Protein AF-A0A9N9NK76-F1 (afdb_monomer)

InterPro domains:
  IPR009071 High mobility group box domain [PF00505] (18-85)
  IPR009071 High mobility group box domain [PS50118] (18-86)
  IPR009071 High mobility group box domain [SM00398] (17-87)
  IPR036910 High mobility group box domain superfamily [G3DSA:1.10.30.10] (14-96)
  IPR036910 High mobility group box domain superfamily [SSF47095] (17-91)
  IPR050140 SRY-related HMG-box transcription factor-like [PTHR10270] (14-96)

Organism: NCBI:txid144679

pLDDT: mean 78.95, std 21.12, range [29.88, 97.5]

Foldseek 3Di:
DDPPPPPPPPPPPDDPADDDQDALLSVQLVVCVVVVCVVPPPDDPVVSSVVSVVCLVVDDPVSSVVSRVVSVVSNVVCCVVCVPDDDDDPDDPDDDDPPDPDDDD

Radius of gyration: 18.83 Å; Cα contacts (8 Å, |Δi|>4): 41; chains: 1; bounding box: 60×30×45 Å

Structure (mmCIF, N/CA/C/O backbone):
data_AF-A0A9N9NK76-F1
#
_entry.id   AF-A0A9N9NK76-F1
#
loop_
_atom_site.group_PDB
_atom_site.id
_atom_site.type_symbol
_atom_site.label_atom_id
_atom_site.label_alt_id
_atom_site.label_comp_id
_atom_site.label_asym_id
_atom_site.label_entity_id
_atom_site.label_seq_id
_atom_site.pdbx_PDB_ins_code
_atom_site.Cartn_x
_atom_site.Cartn_y
_atom_site.Cartn_z
_atom_site.occupancy
_atom_site.B_iso_or_equiv
_atom_site.auth_seq_id
_atom_site.auth_comp_id
_atom_site.auth_asym_id
_atom_site.auth_atom_id
_atom_site.pdbx_PDB_model_num
ATOM 1 N N . GLU A 1 1 ? -26.845 -2.273 -16.887 1.00 31.84 1 GLU A N 1
ATOM 2 C CA . GLU A 1 1 ? -25.592 -2.354 -17.664 1.00 31.84 1 GLU A CA 1
ATOM 3 C C . GLU A 1 1 ? -24.463 -1.799 -16.815 1.00 31.84 1 GLU A C 1
ATOM 5 O O . GLU A 1 1 ? -24.566 -0.687 -16.311 1.00 31.84 1 GLU A O 1
ATOM 10 N N . PHE A 1 2 ? -23.470 -2.633 -16.519 1.00 34.62 2 PHE A N 1
ATOM 11 C CA . PHE A 1 2 ? -22.403 -2.333 -15.568 1.00 34.62 2 PHE A CA 1
ATOM 12 C C . PHE A 1 2 ? -21.231 -1.734 -16.347 1.00 34.62 2 PHE A C 1
ATOM 14 O O . PHE A 1 2 ? -20.424 -2.463 -16.919 1.00 34.62 2 PHE A O 1
ATOM 21 N N . ASN A 1 3 ? -21.192 -0.403 -16.432 1.00 29.88 3 ASN A N 1
ATOM 22 C CA . ASN A 1 3 ? -20.072 0.319 -17.026 1.00 29.88 3 ASN A CA 1
ATOM 23 C C . ASN A 1 3 ? -18.848 0.138 -16.121 1.00 29.88 3 ASN A C 1
ATOM 25 O O . ASN A 1 3 ? -18.709 0.806 -15.097 1.00 29.88 3 ASN A O 1
ATOM 29 N N . PHE A 1 4 ? -17.987 -0.812 -16.486 1.00 39.88 4 PHE A N 1
ATOM 30 C CA . PHE A 1 4 ? -16.634 -0.929 -15.959 1.00 39.88 4 PHE A CA 1
ATOM 31 C C . PHE A 1 4 ? -15.820 0.219 -16.557 1.00 39.88 4 PHE A C 1
ATOM 33 O O . PHE A 1 4 ? -15.182 0.078 -17.597 1.00 39.88 4 PHE A O 1
ATOM 40 N N . ASP A 1 5 ? -15.955 1.389 -15.939 1.00 31.22 5 ASP A N 1
ATOM 41 C CA . ASP A 1 5 ? -15.187 2.579 -16.267 1.00 31.22 5 ASP A CA 1
ATOM 42 C C . ASP A 1 5 ? -13.695 2.274 -16.079 1.00 31.22 5 ASP A C 1
ATOM 44 O O . ASP A 1 5 ? -13.216 2.030 -14.965 1.00 31.22 5 ASP A O 1
ATOM 48 N N . SER A 1 6 ? -12.985 2.222 -17.206 1.00 38.12 6 SER A N 1
ATOM 49 C CA . SER A 1 6 ? -11.536 2.091 -17.323 1.00 38.12 6 SER A CA 1
ATOM 50 C C . SER A 1 6 ? -10.849 3.328 -16.740 1.00 38.12 6 SER A C 1
ATOM 52 O O . SER A 1 6 ? -10.292 4.146 -17.459 1.00 38.12 6 SER A O 1
ATOM 54 N N . THR A 1 7 ? -10.838 3.455 -15.417 1.00 39.59 7 THR A N 1
ATOM 55 C CA . THR A 1 7 ? -10.082 4.488 -14.699 1.00 39.59 7 THR A CA 1
ATOM 56 C C . THR A 1 7 ? -8.795 3.905 -14.132 1.00 39.59 7 THR A C 1
ATOM 58 O O . THR A 1 7 ? -8.618 3.739 -12.927 1.00 39.59 7 THR A O 1
ATOM 61 N N . THR A 1 8 ? -7.844 3.603 -15.013 1.00 45.69 8 THR A N 1
ATOM 62 C CA . THR A 1 8 ? -6.421 3.627 -14.643 1.00 45.69 8 THR A CA 1
ATOM 63 C C . THR A 1 8 ? -5.599 4.194 -15.792 1.00 45.69 8 THR A C 1
ATOM 65 O O . THR A 1 8 ? -4.747 3.494 -16.325 1.00 45.69 8 THR A O 1
ATOM 68 N N . ASP A 1 9 ? -5.876 5.446 -16.156 1.00 42.91 9 ASP A N 1
ATOM 69 C CA . ASP A 1 9 ? -5.076 6.211 -17.122 1.00 42.91 9 ASP A CA 1
ATOM 70 C C . ASP A 1 9 ? -4.759 7.635 -16.625 1.00 42.91 9 ASP A C 1
ATOM 72 O O . ASP A 1 9 ? -4.683 8.599 -17.374 1.00 42.91 9 ASP A O 1
ATOM 76 N N . GLU A 1 10 ? -4.581 7.795 -15.309 1.00 43.97 10 GLU A N 1
ATOM 77 C CA . GLU A 1 10 ? -4.236 9.089 -14.698 1.00 43.97 10 GLU A CA 1
ATOM 78 C C . GLU A 1 10 ? -2.897 9.052 -13.948 1.00 43.97 10 GLU A C 1
ATOM 80 O O . GLU A 1 10 ? -2.788 9.516 -12.814 1.00 43.97 10 GLU A O 1
ATOM 85 N N . GLN A 1 11 ? -1.848 8.496 -14.564 1.00 43.41 11 GLN A N 1
ATOM 86 C CA . GLN A 1 11 ? -0.454 8.778 -14.172 1.00 43.41 11 GLN A CA 1
ATOM 87 C C . GLN A 1 11 ? 0.505 8.845 -15.373 1.00 43.41 11 GLN A C 1
ATOM 89 O O . GLN A 1 11 ? 1.693 8.572 -15.221 1.00 43.41 11 GLN A O 1
ATOM 94 N N . GLU A 1 12 ? 0.030 9.230 -16.560 1.00 43.22 12 GLU A N 1
ATOM 95 C CA . GLU A 1 12 ? 0.888 9.301 -17.753 1.00 43.22 12 GLU A CA 1
ATOM 96 C C . GLU A 1 12 ? 1.664 10.621 -17.925 1.00 43.22 12 GLU A C 1
ATOM 98 O O . GLU A 1 12 ? 2.391 10.793 -18.897 1.00 43.22 12 GLU A O 1
ATOM 103 N N . GLN A 1 13 ? 1.612 11.558 -16.971 1.00 44.22 13 GLN A N 1
ATOM 104 C CA . GLN A 1 13 ? 2.340 12.831 -17.094 1.00 44.22 13 GLN A CA 1
ATOM 105 C C . GLN A 1 13 ? 3.090 13.232 -15.817 1.00 44.22 13 GLN A C 1
ATOM 107 O O . GLN A 1 13 ? 2.776 14.240 -15.194 1.00 44.22 13 GLN A O 1
ATOM 112 N N . ALA A 1 14 ? 4.111 12.456 -15.425 1.00 41.97 14 ALA A N 1
ATOM 113 C CA . ALA A 1 14 ? 5.257 12.969 -14.652 1.00 41.97 14 ALA A CA 1
ATOM 114 C C . ALA A 1 14 ? 6.429 11.959 -14.607 1.00 41.97 14 ALA A C 1
ATOM 116 O O . ALA A 1 14 ? 6.579 11.212 -13.639 1.00 41.97 14 ALA A O 1
ATOM 117 N N . ASN A 1 15 ? 7.328 12.043 -15.596 1.00 45.28 15 ASN A N 1
ATOM 118 C CA . ASN A 1 15 ? 8.529 11.222 -15.855 1.00 45.28 15 ASN A CA 1
ATOM 119 C C . ASN A 1 15 ? 8.288 9.895 -16.581 1.00 45.28 15 ASN A C 1
ATOM 121 O O . ASN A 1 15 ? 7.459 9.098 -16.170 1.00 45.28 15 ASN A O 1
ATOM 125 N N . GLU A 1 16 ? 9.161 9.623 -17.549 1.00 67.94 16 GLU A N 1
ATOM 126 C CA . GLU A 1 16 ? 9.373 8.422 -18.383 1.00 67.94 16 GLU A CA 1
ATOM 127 C C . GLU A 1 16 ? 9.554 7.084 -17.617 1.00 67.94 16 GLU A C 1
ATOM 129 O O . GLU A 1 16 ? 10.109 6.117 -18.136 1.00 67.94 16 GLU A O 1
ATOM 134 N N . ARG A 1 17 ? 9.168 7.007 -16.339 1.0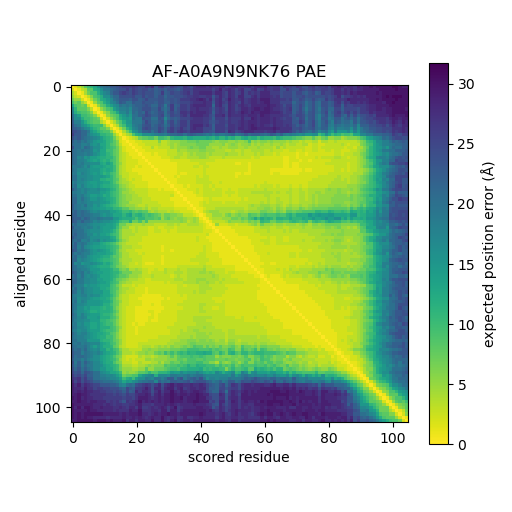0 74.69 17 ARG A N 1
ATOM 135 C CA . ARG A 1 17 ? 9.404 5.860 -15.464 1.00 74.69 17 ARG A CA 1
ATOM 136 C C . ARG A 1 17 ? 8.120 5.091 -15.234 1.00 74.69 17 ARG A C 1
ATOM 138 O O . ARG A 1 17 ? 7.211 5.564 -14.559 1.00 74.69 17 ARG A O 1
ATOM 145 N N . ILE A 1 18 ? 8.137 3.851 -15.699 1.00 84.75 18 ILE A N 1
ATOM 146 C CA . ILE A 1 18 ? 7.081 2.877 -15.466 1.00 84.75 18 ILE A CA 1
ATOM 147 C C . ILE A 1 18 ? 6.879 2.701 -13.938 1.00 84.75 18 ILE A C 1
ATOM 149 O O . ILE A 1 18 ? 7.840 2.396 -13.214 1.00 84.75 18 ILE A O 1
ATOM 153 N N . PRO A 1 19 ? 5.658 2.903 -13.406 1.00 87.81 19 PRO A N 1
ATOM 154 C CA . PRO A 1 19 ? 5.371 2.734 -11.986 1.00 87.81 19 PRO A CA 1
ATOM 155 C C . PRO A 1 19 ? 5.382 1.256 -11.580 1.00 87.81 19 PRO A C 1
ATOM 157 O O . PRO A 1 19 ? 5.181 0.357 -12.389 1.00 87.81 19 PRO A O 1
ATOM 160 N N . ARG A 1 20 ? 5.591 0.988 -10.287 1.00 90.00 20 ARG A N 1
ATOM 161 C CA . ARG A 1 20 ? 5.582 -0.383 -9.750 1.00 90.00 20 ARG A CA 1
ATOM 162 C C . ARG A 1 20 ? 4.182 -1.003 -9.845 1.00 90.00 20 ARG A C 1
ATOM 164 O O . ARG A 1 20 ? 3.205 -0.298 -9.565 1.00 90.00 20 ARG A O 1
ATOM 171 N N . PRO A 1 21 ? 4.064 -2.322 -10.085 1.00 92.19 21 PRO A N 1
ATOM 172 C CA . PRO A 1 21 ? 2.786 -2.998 -9.940 1.00 92.19 21 PRO A CA 1
ATOM 173 C C . PRO A 1 21 ? 2.315 -2.917 -8.474 1.00 92.19 21 PRO A C 1
ATOM 175 O O . PRO A 1 21 ? 3.125 -3.065 -7.547 1.00 92.19 21 PRO A O 1
ATOM 178 N N . PRO A 1 22 ? 1.020 -2.653 -8.227 1.00 92.94 22 PRO A N 1
ATOM 179 C CA . PRO A 1 22 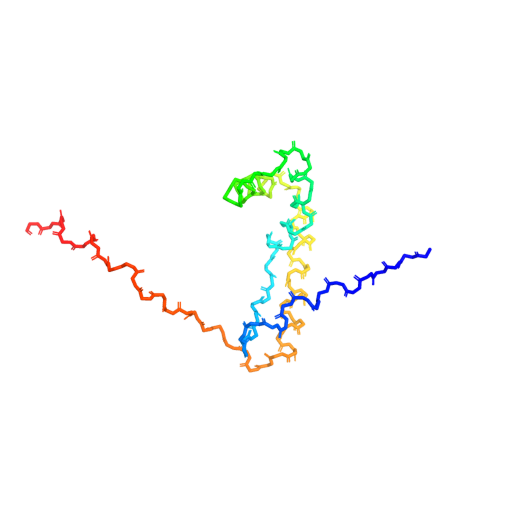? 0.487 -2.537 -6.876 1.00 92.94 22 PRO A CA 1
ATOM 180 C C . PRO A 1 22 ? 0.474 -3.901 -6.176 1.00 92.94 22 PRO A C 1
ATOM 182 O O . PRO A 1 22 ? 0.098 -4.913 -6.762 1.00 92.94 22 PRO A O 1
ATOM 185 N N . ASN A 1 23 ? 0.849 -3.923 -4.895 1.00 95.50 23 ASN A N 1
ATOM 186 C CA . ASN A 1 23 ? 0.698 -5.113 -4.057 1.00 95.50 23 ASN A CA 1
ATOM 187 C C . ASN A 1 23 ? -0.736 -5.232 -3.497 1.00 95.50 23 ASN A C 1
ATOM 189 O O . ASN A 1 23 ? -1.545 -4.311 -3.635 1.00 95.50 23 ASN A O 1
ATOM 193 N N . ALA A 1 24 ? -1.025 -6.345 -2.814 1.00 95.88 24 ALA A N 1
ATOM 194 C CA . ALA A 1 24 ? -2.349 -6.642 -2.259 1.00 95.88 24 ALA A CA 1
ATOM 195 C C . ALA A 1 24 ? -2.878 -5.530 -1.339 1.00 95.88 24 ALA A C 1
ATOM 197 O O . ALA A 1 24 ? -4.017 -5.095 -1.483 1.00 95.88 24 ALA A O 1
ATOM 198 N N . PHE A 1 25 ? -2.031 -5.000 -0.452 1.00 94.38 25 PHE A N 1
ATOM 199 C CA . PHE A 1 25 ? -2.421 -3.925 0.460 1.00 94.38 25 PHE A CA 1
ATOM 200 C C . PHE A 1 25 ? -2.697 -2.602 -0.267 1.00 94.38 25 PHE A C 1
ATOM 202 O O . PHE A 1 25 ? -3.621 -1.884 0.099 1.00 94.38 25 PHE A O 1
ATOM 209 N N . ILE A 1 26 ? -1.926 -2.264 -1.305 1.00 95.56 26 ILE A N 1
ATOM 210 C CA . ILE A 1 26 ? -2.173 -1.056 -2.107 1.00 95.56 26 ILE A CA 1
ATOM 211 C C . ILE A 1 26 ? -3.511 -1.162 -2.846 1.00 95.56 26 ILE A C 1
ATOM 213 O O . ILE A 1 26 ? -4.247 -0.177 -2.902 1.00 95.56 26 ILE A O 1
ATOM 217 N N . LEU A 1 27 ? -3.850 -2.343 -3.371 1.00 94.94 27 LEU A N 1
ATOM 218 C CA . LEU A 1 27 ? -5.155 -2.596 -3.989 1.00 94.94 27 LEU A CA 1
ATOM 219 C C . LEU A 1 27 ? -6.292 -2.494 -2.963 1.00 94.94 27 LEU A C 1
ATOM 221 O O . LEU A 1 27 ? -7.233 -1.729 -3.172 1.00 94.94 27 LEU A O 1
ATOM 225 N N . TYR A 1 28 ? -6.149 -3.162 -1.817 1.00 94.06 28 TYR A N 1
ATOM 226 C CA . TYR A 1 28 ? -7.101 -3.078 -0.709 1.00 94.06 28 TYR A CA 1
ATOM 227 C C . TYR A 1 28 ? -7.313 -1.636 -0.239 1.00 94.06 28 TYR A C 1
ATOM 229 O O . TYR A 1 28 ? -8.447 -1.193 -0.058 1.00 94.06 28 TYR A O 1
ATOM 237 N N . ARG A 1 29 ? -6.226 -0.872 -0.079 1.00 94.25 29 ARG A N 1
ATOM 238 C CA . ARG A 1 29 ? -6.286 0.539 0.302 1.00 94.25 29 ARG A CA 1
ATOM 239 C C . ARG A 1 29 ? -7.114 1.336 -0.690 1.00 94.25 29 ARG A C 1
ATOM 241 O O . ARG A 1 29 ? -7.967 2.092 -0.253 1.00 94.25 29 ARG A O 1
ATOM 248 N N . ARG A 1 30 ? -6.854 1.204 -1.994 1.00 94.31 30 ARG A N 1
ATOM 249 C CA . ARG A 1 30 ? -7.589 1.953 -3.026 1.00 94.31 30 ARG A CA 1
ATOM 250 C C . ARG A 1 30 ? -9.090 1.684 -2.941 1.00 94.31 30 ARG A C 1
ATOM 252 O O . ARG A 1 30 ? -9.866 2.629 -3.002 1.00 94.31 30 ARG A O 1
ATOM 259 N N . ALA A 1 31 ? -9.476 0.429 -2.713 1.00 93.50 31 ALA A N 1
ATOM 260 C CA . ALA A 1 31 ? -10.877 0.043 -2.565 1.00 93.50 31 ALA A CA 1
ATOM 261 C C . ALA A 1 31 ? -11.532 0.599 -1.285 1.00 93.50 31 ALA A C 1
ATOM 263 O O . ALA A 1 31 ? -12.694 0.988 -1.309 1.00 93.50 31 ALA A O 1
ATOM 264 N N . ASN A 1 32 ? -10.794 0.666 -0.173 1.00 91.94 32 ASN A N 1
ATOM 265 C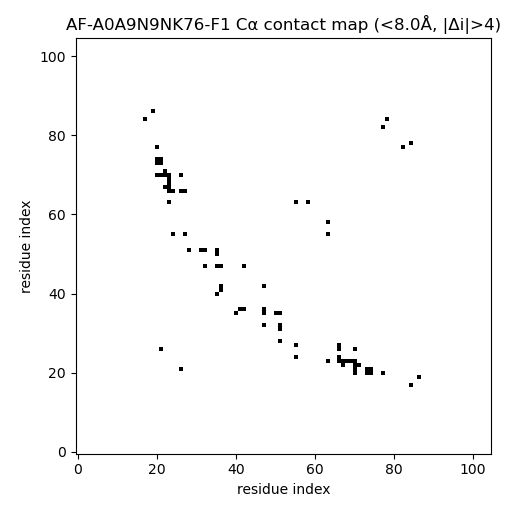 CA . ASN A 1 32 ? -11.352 1.003 1.144 1.00 91.94 32 ASN A CA 1
ATOM 266 C C . ASN A 1 32 ? -11.106 2.454 1.589 1.00 91.94 32 ASN A C 1
ATOM 268 O O . ASN A 1 32 ? -11.706 2.919 2.559 1.00 91.94 32 ASN A O 1
ATOM 272 N N . GLN A 1 33 ? -10.233 3.193 0.905 1.00 91.94 33 GLN A N 1
ATOM 273 C CA . GLN A 1 33 ? -9.870 4.559 1.280 1.00 91.94 33 GLN A CA 1
ATOM 274 C C . GLN A 1 33 ? -11.075 5.500 1.244 1.00 91.94 33 GLN A C 1
ATOM 276 O O . GLN A 1 33 ? -11.213 6.310 2.155 1.00 91.94 33 GLN A O 1
ATOM 281 N N . SER A 1 34 ? -11.956 5.367 0.248 1.00 90.19 34 SER A N 1
ATOM 282 C CA . SER A 1 34 ? -13.187 6.162 0.139 1.00 90.19 34 SER A CA 1
ATOM 283 C C . SER A 1 34 ? -14.085 5.988 1.368 1.00 90.19 34 SER A C 1
ATOM 285 O O . SER A 1 34 ? -14.554 6.976 1.936 1.00 90.19 34 SER A O 1
ATOM 287 N N . SER A 1 35 ? -14.245 4.747 1.838 1.00 91.12 35 SER A N 1
ATOM 288 C CA . SER A 1 35 ? -14.998 4.414 3.050 1.00 91.12 35 SER A CA 1
ATOM 289 C C . SER A 1 35 ? -14.408 5.100 4.286 1.00 91.12 35 SER A C 1
ATOM 291 O O . SER A 1 35 ? -15.112 5.810 5.006 1.00 91.12 35 SER A O 1
ATOM 293 N N . VAL A 1 36 ? -13.086 5.006 4.469 1.00 88.88 36 VAL A N 1
ATOM 294 C CA . VAL A 1 36 ? -12.382 5.662 5.584 1.00 88.88 36 VAL A CA 1
ATOM 295 C C . VAL A 1 36 ? -12.508 7.186 5.504 1.00 88.88 36 VAL A C 1
ATOM 297 O O . VAL A 1 36 ? -12.800 7.831 6.508 1.00 88.88 36 VAL A O 1
ATOM 300 N N . THR A 1 37 ? -12.356 7.788 4.322 1.00 90.19 37 THR A N 1
ATOM 301 C CA . THR A 1 37 ? -12.523 9.243 4.161 1.00 90.19 37 THR A CA 1
ATOM 302 C C . THR A 1 37 ? -13.959 9.703 4.386 1.00 90.19 37 THR A C 1
ATOM 304 O O . THR A 1 37 ? -14.176 10.811 4.863 1.00 90.19 37 THR A O 1
ATOM 307 N N . ARG A 1 38 ? -14.956 8.862 4.092 1.00 90.06 38 ARG A N 1
ATOM 308 C CA . ARG A 1 38 ? -16.361 9.166 4.380 1.00 90.06 38 ARG A CA 1
ATOM 309 C C . ARG A 1 38 ? -16.650 9.107 5.879 1.00 90.06 38 ARG A C 1
ATOM 311 O O . ARG A 1 38 ? -17.424 9.917 6.372 1.00 90.06 38 ARG A O 1
ATOM 318 N N . GLN A 1 39 ? -16.036 8.166 6.593 1.00 89.19 39 GLN A N 1
ATOM 319 C CA . GLN A 1 39 ? -16.255 7.973 8.026 1.00 89.19 39 GLN A CA 1
ATOM 320 C C . GLN A 1 39 ? -15.523 9.011 8.887 1.00 89.19 39 GLN A C 1
ATOM 322 O O . GLN A 1 39 ? -16.088 9.511 9.854 1.00 89.19 39 GLN A O 1
ATOM 327 N N . TYR A 1 40 ? -14.276 9.335 8.541 1.00 84.00 40 TYR A N 1
ATOM 328 C CA . TYR A 1 40 ? -13.416 10.218 9.338 1.00 84.00 40 TYR A CA 1
ATOM 329 C C . TYR A 1 40 ? -13.248 11.622 8.734 1.00 84.00 40 TYR A C 1
ATOM 331 O O . TYR A 1 40 ? -12.634 12.491 9.350 1.00 84.00 40 TYR A O 1
ATOM 339 N N . GLY A 1 41 ? -13.777 11.867 7.533 1.00 88.12 41 GLY A N 1
ATOM 340 C CA . GLY A 1 41 ? -13.597 13.121 6.805 1.00 88.12 41 GLY A CA 1
ATOM 341 C C . GLY A 1 41 ? -12.208 13.254 6.168 1.00 88.12 41 GLY A C 1
ATOM 342 O O . GLY A 1 41 ? -11.538 12.272 5.834 1.00 88.12 41 GLY A O 1
ATOM 343 N N . LYS A 1 42 ? -11.756 14.502 5.984 1.00 84.00 42 LYS A N 1
ATOM 344 C CA . LYS A 1 42 ? -10.442 14.828 5.401 1.00 84.00 42 LYS A CA 1
ATOM 345 C C . LYS A 1 42 ? -9.320 14.649 6.432 1.00 84.00 42 LYS A C 1
ATOM 347 O O . LYS A 1 42 ? -8.763 15.621 6.935 1.00 84.00 42 LYS A O 1
ATOM 352 N N . ILE A 1 43 ? -8.993 13.399 6.746 1.00 89.00 43 ILE A N 1
ATOM 353 C CA . ILE A 1 43 ? -7.856 13.040 7.604 1.00 89.00 43 ILE A CA 1
ATOM 354 C C . ILE A 1 43 ? -6.552 12.890 6.811 1.00 89.00 43 ILE A C 1
ATOM 356 O O . ILE A 1 43 ? -6.550 12.675 5.599 1.00 89.00 43 ILE A O 1
ATOM 360 N N . SER A 1 44 ? -5.419 12.996 7.511 1.00 91.81 44 SER A N 1
ATOM 361 C CA . SER A 1 44 ? -4.096 12.883 6.891 1.00 91.81 44 SER A CA 1
ATOM 362 C C . SER A 1 44 ? -3.857 11.499 6.275 1.00 91.81 44 SER A C 1
ATOM 364 O O . SER A 1 44 ? -4.306 10.474 6.792 1.00 91.81 44 SER A O 1
ATOM 366 N N . ASN A 1 45 ? 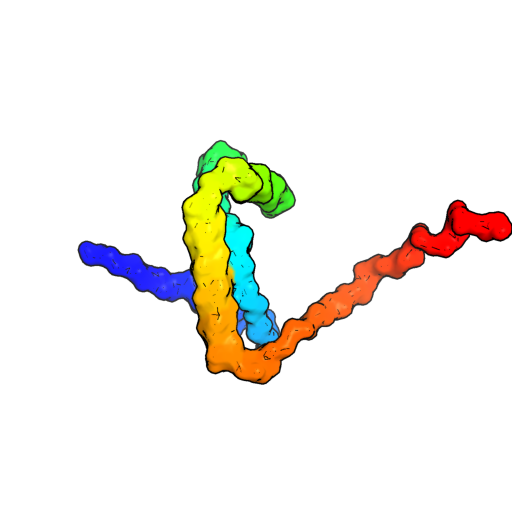-3.054 11.443 5.208 1.00 88.56 45 ASN A N 1
ATOM 367 C CA . ASN A 1 45 ? -2.657 10.177 4.582 1.00 88.56 45 ASN A CA 1
ATOM 368 C C . ASN A 1 45 ? -1.945 9.224 5.554 1.00 88.56 45 ASN A C 1
ATOM 370 O O . ASN A 1 45 ? -2.045 8.006 5.389 1.00 88.56 45 ASN A O 1
ATOM 374 N N . VAL A 1 46 ? -1.244 9.759 6.559 1.00 92.69 46 VAL A N 1
ATOM 375 C CA . VAL A 1 46 ? -0.605 8.970 7.622 1.00 92.69 46 VAL A CA 1
ATOM 376 C C . VAL A 1 46 ? -1.665 8.236 8.435 1.00 92.69 46 VAL A C 1
ATOM 378 O O . VAL A 1 46 ? -1.552 7.027 8.636 1.00 92.69 46 VAL A O 1
ATOM 381 N N . GLU A 1 47 ? -2.728 8.936 8.826 1.00 90.50 47 GLU A N 1
ATOM 382 C CA . GLU A 1 47 ? -3.811 8.345 9.609 1.00 90.50 47 GLU A CA 1
ATOM 383 C C . GLU A 1 47 ? -4.621 7.339 8.786 1.00 90.50 47 GLU A C 1
ATOM 385 O O . GLU A 1 47 ? -4.856 6.223 9.240 1.00 90.50 47 GLU A O 1
ATOM 390 N N . ILE A 1 48 ? -4.924 7.658 7.522 1.00 90.44 48 ILE A N 1
ATOM 391 C CA . ILE A 1 48 ? -5.579 6.721 6.591 1.00 90.44 48 ILE A CA 1
ATOM 392 C C . ILE A 1 48 ? -4.768 5.424 6.479 1.00 90.44 48 ILE A C 1
ATOM 394 O O . ILE A 1 48 ? -5.320 4.327 6.557 1.00 90.44 48 ILE A O 1
ATOM 398 N N . SER A 1 49 ? -3.444 5.539 6.327 1.00 93.06 49 SER A N 1
ATOM 399 C CA . SER A 1 49 ? -2.550 4.376 6.248 1.00 93.06 49 SER A CA 1
ATOM 400 C C . SER A 1 49 ? -2.604 3.539 7.521 1.00 93.06 49 SER A C 1
ATOM 402 O O . SER A 1 49 ? -2.632 2.311 7.442 1.00 93.06 49 SER A O 1
ATOM 404 N N . ARG A 1 50 ? -2.615 4.192 8.688 1.00 94.25 50 ARG A N 1
ATOM 405 C CA . ARG A 1 50 ? -2.637 3.536 9.996 1.00 94.25 50 ARG A CA 1
ATOM 406 C C . ARG A 1 50 ? -3.946 2.783 10.215 1.00 94.25 50 ARG A C 1
ATOM 408 O O . ARG A 1 50 ? -3.902 1.616 10.599 1.00 94.25 50 ARG A O 1
ATOM 415 N N . THR A 1 51 ? -5.080 3.410 9.918 1.00 93.44 51 THR A N 1
ATOM 416 C CA . THR A 1 51 ? -6.408 2.795 10.029 1.00 93.44 51 THR A CA 1
ATOM 417 C C . THR A 1 51 ? -6.548 1.610 9.078 1.00 93.44 51 THR A C 1
ATOM 419 O O . THR A 1 51 ? -6.829 0.500 9.525 1.00 93.44 51 THR A O 1
ATOM 422 N N . LEU A 1 52 ? -6.234 1.789 7.791 1.00 94.12 52 LEU A N 1
ATOM 423 C CA . LEU A 1 52 ? -6.337 0.708 6.804 1.00 94.12 52 LEU A CA 1
ATOM 424 C C . LEU A 1 52 ? -5.365 -0.444 7.074 1.00 94.12 52 LEU A C 1
ATOM 426 O O . LEU A 1 52 ? -5.703 -1.592 6.809 1.00 94.12 52 LEU A O 1
ATOM 430 N N . SER A 1 53 ? -4.182 -0.176 7.638 1.00 94.94 53 SER A N 1
ATOM 431 C CA . SER A 1 53 ? -3.258 -1.245 8.048 1.00 94.94 53 SER A CA 1
ATOM 432 C C . SER A 1 53 ? -3.833 -2.102 9.177 1.00 94.94 53 SER A C 1
ATOM 434 O O . SER A 1 53 ? -3.596 -3.307 9.203 1.00 94.94 53 SER A O 1
ATOM 436 N N . LYS A 1 54 ? -4.582 -1.500 10.113 1.00 95.44 54 LYS A N 1
ATOM 437 C CA . LYS A 1 54 ? -5.283 -2.244 11.172 1.00 95.44 54 LYS A CA 1
ATOM 438 C C . LYS A 1 54 ? -6.437 -3.057 10.588 1.00 95.44 54 LYS A C 1
ATOM 440 O O . LYS A 1 54 ? -6.539 -4.239 10.889 1.00 95.44 54 LYS A O 1
ATOM 445 N N . MET A 1 55 ? -7.242 -2.449 9.714 1.00 94.25 55 MET A N 1
ATOM 446 C CA . MET A 1 55 ? -8.347 -3.133 9.034 1.00 94.25 55 MET A CA 1
ATOM 447 C C . MET A 1 55 ? -7.848 -4.336 8.234 1.00 94.25 55 MET A C 1
ATOM 449 O O . MET A 1 55 ? -8.339 -5.435 8.436 1.00 94.25 55 MET A O 1
ATOM 453 N N . TRP A 1 56 ? -6.788 -4.167 7.439 1.00 94.75 56 TRP A N 1
ATOM 454 C CA . TRP A 1 56 ? -6.183 -5.248 6.659 1.00 94.75 56 TRP A CA 1
ATOM 455 C C . TRP A 1 56 ? -5.721 -6.437 7.511 1.00 94.75 56 TRP A C 1
ATOM 457 O O . TRP A 1 56 ? -5.862 -7.582 7.097 1.00 94.75 56 TRP A O 1
ATOM 467 N N . LYS A 1 57 ? -5.162 -6.188 8.703 1.00 94.75 57 LYS A N 1
ATOM 468 C CA . LYS A 1 57 ? -4.737 -7.263 9.617 1.00 94.75 57 LYS A CA 1
ATOM 469 C C . LYS A 1 57 ? -5.913 -8.028 10.222 1.00 94.75 57 LYS A C 1
ATOM 471 O O . LYS A 1 57 ? -5.770 -9.216 10.482 1.00 94.75 57 LYS A O 1
ATOM 476 N N . ASN A 1 58 ? -7.031 -7.342 10.438 1.00 95.69 58 ASN A N 1
ATOM 477 C CA . ASN A 1 58 ? -8.249 -7.914 11.008 1.00 95.69 58 ASN A CA 1
ATOM 478 C C . ASN A 1 58 ? -9.212 -8.443 9.935 1.00 95.69 58 ASN A C 1
ATOM 480 O O . ASN A 1 58 ? -10.276 -8.956 10.267 1.00 95.69 58 ASN A O 1
ATOM 484 N N . GLU A 1 59 ? -8.859 -8.288 8.663 1.00 94.88 59 GLU A N 1
ATOM 485 C CA . GLU A 1 59 ? -9.676 -8.705 7.538 1.00 94.88 59 GLU A CA 1
ATOM 486 C C . GLU A 1 59 ? -9.695 -10.231 7.406 1.00 94.88 59 GLU A C 1
ATOM 488 O O . GLU A 1 59 ? -8.700 -10.920 7.679 1.00 94.88 59 GLU A O 1
ATOM 493 N N . SER A 1 60 ? -10.826 -10.756 6.936 1.00 96.81 60 SER A N 1
ATOM 494 C CA . SER A 1 60 ? -10.989 -12.191 6.702 1.00 96.81 60 SER A CA 1
ATOM 495 C C . SER A 1 60 ? -9.900 -12.745 5.775 1.00 96.81 60 SER A C 1
ATOM 497 O O . SER A 1 60 ? -9.386 -12.069 4.876 1.00 96.81 60 SER A O 1
ATOM 499 N N . GLU A 1 61 ? -9.513 -14.001 6.000 1.00 95.25 61 GLU A N 1
ATOM 500 C CA . GLU A 1 61 ? -8.498 -14.657 5.173 1.00 95.25 61 GLU A CA 1
ATOM 501 C C . GLU A 1 61 ? -8.924 -14.753 3.704 1.00 95.25 61 GLU A C 1
ATOM 503 O O . GLU A 1 61 ? -8.100 -14.532 2.820 1.00 95.25 61 GLU A O 1
ATOM 508 N N . GLU A 1 62 ? -10.211 -14.975 3.443 1.00 96.50 62 GLU A N 1
ATOM 509 C CA . GLU A 1 62 ? -10.783 -15.021 2.095 1.00 96.50 62 GLU A CA 1
ATOM 510 C C . GLU A 1 62 ? -10.584 -13.703 1.341 1.00 96.50 62 GLU A C 1
ATOM 512 O O . GLU A 1 62 ? -10.100 -13.693 0.205 1.00 96.50 62 GLU A O 1
ATOM 517 N N . VAL A 1 63 ? -10.887 -12.574 1.989 1.00 94.88 63 VAL A N 1
ATOM 518 C CA . VAL A 1 63 ? -10.694 -11.248 1.395 1.00 94.88 63 VAL A CA 1
ATOM 519 C C . VAL A 1 63 ? -9.207 -10.977 1.191 1.00 94.88 63 VAL A C 1
ATOM 521 O O . VAL A 1 63 ? -8.808 -10.535 0.112 1.00 94.88 63 VAL A O 1
ATOM 524 N N . ARG A 1 64 ? -8.349 -11.290 2.171 1.00 94.56 64 ARG A N 1
ATOM 525 C CA . ARG A 1 64 ? -6.895 -11.147 1.996 1.00 94.56 64 ARG A CA 1
ATOM 526 C C . ARG A 1 64 ? -6.399 -11.968 0.805 1.00 94.56 64 ARG A C 1
ATOM 528 O O . ARG A 1 64 ? -5.662 -11.437 -0.029 1.00 94.56 64 ARG A O 1
ATOM 535 N N . LEU A 1 65 ? -6.839 -13.220 0.681 1.00 97.00 65 LEU A N 1
ATOM 536 C CA . LEU A 1 65 ? -6.494 -14.116 -0.421 1.00 97.00 65 LEU A CA 1
ATOM 537 C C . LEU A 1 65 ? -6.952 -13.566 -1.776 1.00 97.00 65 LEU A C 1
ATOM 539 O O . LEU A 1 65 ? -6.185 -13.621 -2.738 1.00 97.00 65 LEU A O 1
ATOM 543 N N . TYR A 1 66 ? -8.156 -12.997 -1.857 1.00 97.25 66 TYR A N 1
ATOM 544 C CA . TYR A 1 66 ? -8.643 -12.322 -3.061 1.00 97.25 66 TYR A CA 1
ATOM 545 C C . TYR A 1 66 ? -7.681 -11.213 -3.512 1.00 97.25 66 TYR A C 1
ATOM 547 O O . TYR A 1 66 ? -7.227 -11.203 -4.658 1.00 97.25 66 TYR A O 1
ATOM 555 N N . TRP A 1 67 ? -7.274 -10.329 -2.599 1.00 96.31 67 TRP A N 1
ATOM 556 C CA . TRP A 1 67 ? -6.346 -9.243 -2.928 1.00 96.31 67 TRP A CA 1
ATOM 557 C C . TRP A 1 67 ? -4.930 -9.733 -3.249 1.00 96.31 67 TRP A C 1
ATOM 559 O O . TRP A 1 67 ? -4.250 -9.123 -4.076 1.00 96.31 67 TRP A O 1
ATOM 569 N N . TYR A 1 68 ? -4.477 -10.841 -2.650 1.00 97.00 68 TYR A N 1
ATOM 570 C CA . TYR A 1 68 ? -3.223 -11.492 -3.041 1.00 97.00 68 TYR A CA 1
ATOM 571 C C . TYR A 1 68 ? -3.280 -12.036 -4.472 1.00 97.00 68 TYR A C 1
ATOM 573 O O . TYR A 1 68 ? -2.337 -11.815 -5.235 1.00 97.00 68 TYR A O 1
ATOM 581 N N . LYS A 1 69 ? -4.383 -12.687 -4.862 1.00 97.50 69 LYS A N 1
ATOM 582 C CA . LYS A 1 69 ? -4.596 -13.171 -6.235 1.00 97.50 69 LYS A CA 1
ATOM 583 C C . LYS A 1 69 ? -4.629 -12.016 -7.235 1.00 97.50 69 LYS A C 1
ATOM 585 O O . LYS A 1 69 ? -3.930 -12.064 -8.245 1.00 97.50 69 LYS A O 1
ATOM 590 N N . GLU A 1 70 ? -5.345 -10.939 -6.920 1.00 96.19 70 GLU A N 1
ATOM 591 C CA . GLU A 1 70 ? -5.389 -9.752 -7.780 1.00 96.19 70 GLU A CA 1
ATOM 592 C C . GLU A 1 70 ? -4.025 -9.061 -7.906 1.00 96.19 70 GLU A C 1
ATOM 594 O O . GLU A 1 70 ? -3.635 -8.642 -8.998 1.00 96.19 70 GLU A O 1
ATOM 599 N N . ALA A 1 71 ? -3.249 -8.990 -6.823 1.00 95.25 71 ALA A N 1
ATOM 600 C CA . ALA A 1 71 ? -1.888 -8.465 -6.875 1.00 95.25 71 ALA A CA 1
ATOM 601 C C . ALA A 1 71 ? -0.965 -9.333 -7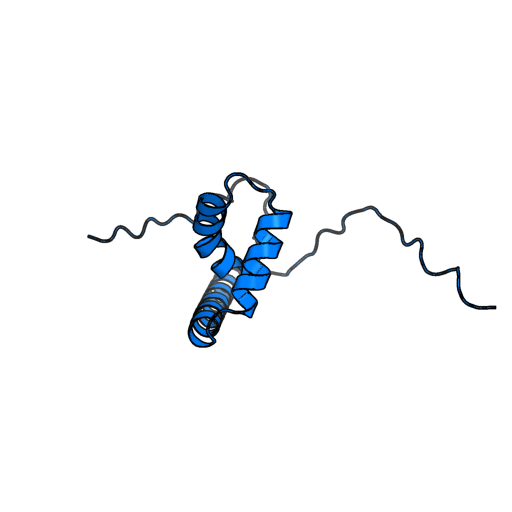.742 1.00 95.25 71 ALA A C 1
ATOM 603 O O . ALA A 1 71 ? -0.181 -8.796 -8.524 1.00 95.25 71 ALA A O 1
ATOM 604 N N . ALA A 1 72 ? -1.080 -10.662 -7.648 1.00 96.00 72 ALA A N 1
ATOM 605 C CA . ALA A 1 72 ? -0.339 -11.585 -8.504 1.00 96.00 72 ALA A CA 1
ATOM 606 C C . ALA A 1 72 ? -0.713 -11.399 -9.984 1.00 96.00 72 ALA A C 1
ATOM 608 O O . ALA A 1 72 ? 0.172 -11.302 -10.833 1.00 96.00 72 ALA A O 1
ATOM 609 N N . ARG A 1 73 ? -2.008 -11.240 -10.284 1.00 96.19 73 ARG A N 1
ATOM 610 C CA . ARG A 1 73 ? -2.501 -10.952 -11.637 1.00 96.19 73 ARG A CA 1
ATOM 611 C C . ARG A 1 73 ? -1.937 -9.639 -12.180 1.00 96.19 73 ARG A C 1
ATOM 613 O O . ARG A 1 73 ? -1.443 -9.603 -13.303 1.00 96.19 73 ARG A O 1
ATOM 620 N N . LYS A 1 74 ? -1.962 -8.563 -11.388 1.00 93.44 74 LYS A N 1
ATOM 621 C CA . LYS A 1 74 ? -1.403 -7.257 -11.783 1.00 93.44 74 LYS A CA 1
ATOM 622 C C . LYS A 1 74 ? 0.112 -7.308 -11.975 1.00 93.44 74 LYS A C 1
ATOM 624 O O . LYS A 1 74 ? 0.617 -6.681 -12.900 1.00 93.44 74 LYS A O 1
ATOM 629 N N . LYS A 1 75 ? 0.826 -8.066 -11.140 1.00 92.62 75 LYS A N 1
ATOM 630 C CA . LYS A 1 75 ? 2.261 -8.317 -11.304 1.00 92.62 75 LYS A CA 1
ATOM 631 C C . LYS A 1 75 ? 2.546 -9.027 -12.632 1.00 92.62 75 LYS A C 1
ATOM 633 O O . LYS A 1 75 ? 3.359 -8.532 -13.398 1.00 92.62 75 LYS A O 1
ATOM 638 N N . MET A 1 76 ? 1.831 -10.110 -12.931 1.00 94.12 76 MET A N 1
ATOM 639 C CA . MET A 1 76 ? 1.995 -10.860 -14.181 1.00 94.12 76 MET A CA 1
ATOM 640 C C . MET A 1 76 ? 1.693 -9.997 -15.414 1.00 94.12 76 MET A C 1
ATOM 642 O O . MET A 1 76 ? 2.476 -9.974 -16.356 1.00 94.12 76 MET A O 1
ATOM 646 N N . GLN A 1 77 ? 0.599 -9.226 -15.389 1.00 92.69 77 GLN A N 1
ATOM 647 C CA . GLN A 1 77 ? 0.269 -8.283 -16.467 1.00 92.69 77 GLN A CA 1
ATOM 648 C C . GLN A 1 77 ? 1.380 -7.253 -16.689 1.00 92.69 77 GLN A C 1
ATOM 650 O O . GLN A 1 77 ? 1.711 -6.934 -17.826 1.00 92.69 77 GLN A O 1
ATOM 655 N N . HIS A 1 78 ? 1.971 -6.752 -15.606 1.00 92.50 78 HIS A N 1
ATOM 656 C CA . HIS A 1 78 ? 3.063 -5.794 -15.673 1.00 92.50 78 HIS A CA 1
ATOM 657 C C . HIS A 1 78 ? 4.351 -6.404 -16.237 1.00 92.50 78 HIS A C 1
ATOM 659 O O . HIS A 1 78 ? 4.999 -5.780 -17.067 1.00 92.50 78 HIS A O 1
ATOM 665 N N . GLU A 1 79 ? 4.702 -7.621 -15.819 1.00 90.94 79 GLU A N 1
ATOM 666 C CA . GLU A 1 79 ? 5.862 -8.357 -16.339 1.00 90.94 79 GLU A CA 1
ATOM 667 C C . GLU A 1 79 ? 5.716 -8.653 -17.838 1.00 90.94 79 GLU A C 1
ATOM 669 O O . GLU A 1 79 ? 6.684 -8.534 -18.583 1.00 90.94 79 GLU A O 1
ATOM 674 N N . MET A 1 80 ? 4.501 -8.967 -18.299 1.00 91.69 80 MET A N 1
ATOM 675 C CA . MET A 1 80 ? 4.206 -9.163 -19.722 1.00 91.69 80 MET A CA 1
ATOM 676 C C . MET A 1 80 ? 4.272 -7.861 -20.525 1.00 91.69 80 MET A C 1
ATOM 678 O O . MET A 1 80 ? 4.825 -7.846 -21.621 1.00 91.69 80 MET A O 1
ATOM 682 N N . ALA A 1 81 ? 3.709 -6.771 -19.994 1.00 90.88 81 ALA A N 1
ATOM 683 C CA . ALA A 1 81 ? 3.705 -5.470 -20.663 1.00 90.88 81 ALA A CA 1
ATOM 684 C C . ALA A 1 81 ? 5.095 -4.813 -20.682 1.00 90.88 81 ALA A C 1
ATOM 686 O O . ALA A 1 81 ? 5.422 -4.058 -21.596 1.00 90.88 81 ALA A O 1
ATOM 687 N N . HIS A 1 82 ? 5.921 -5.101 -19.675 1.00 88.75 82 HIS A N 1
ATOM 688 C CA . HIS A 1 82 ? 7.237 -4.503 -19.495 1.00 88.75 82 HIS A CA 1
ATOM 689 C C . HIS A 1 82 ? 8.287 -5.580 -19.168 1.00 88.75 82 HIS A C 1
ATOM 691 O O . HIS A 1 82 ? 8.799 -5.624 -18.047 1.00 88.75 82 HIS A O 1
ATOM 697 N N . PRO A 1 83 ? 8.672 -6.423 -20.144 1.00 88.75 83 PRO A N 1
ATOM 698 C CA . PRO A 1 83 ? 9.614 -7.526 -19.919 1.00 88.75 83 PRO A CA 1
ATOM 699 C C . PRO A 1 83 ? 11.014 -7.056 -19.488 1.00 88.75 83 PRO A C 1
ATOM 701 O O . PRO A 1 83 ? 11.738 -7.788 -18.823 1.00 88.75 83 PRO A O 1
ATOM 704 N N . ASN A 1 84 ? 11.376 -5.810 -19.815 1.00 88.19 84 ASN A N 1
ATOM 705 C CA . ASN A 1 84 ? 12.645 -5.182 -19.432 1.00 88.19 84 ASN A CA 1
ATOM 706 C C . ASN A 1 84 ? 12.525 -4.299 -18.175 1.00 88.19 84 ASN A C 1
ATOM 708 O O . ASN A 1 84 ? 13.423 -3.507 -17.881 1.00 88.19 84 ASN A O 1
ATOM 712 N N . TYR A 1 85 ? 11.404 -4.370 -17.449 1.00 89.31 85 TYR A N 1
ATOM 713 C CA . TYR A 1 85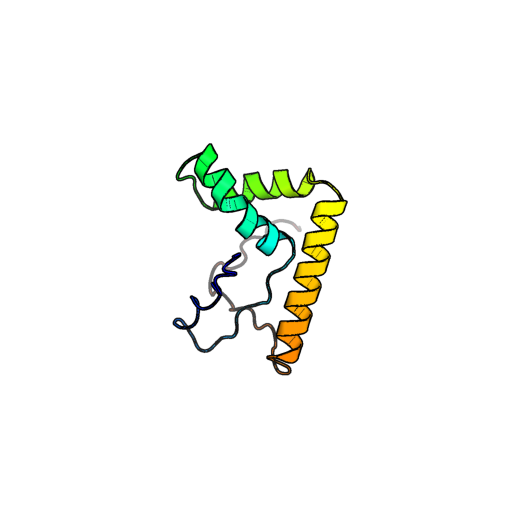 ? 11.210 -3.578 -16.241 1.00 89.31 85 TYR A CA 1
ATOM 714 C C . TYR A 1 85 ? 12.154 -4.031 -15.126 1.00 89.31 85 TYR A C 1
ATOM 716 O O . TYR A 1 85 ? 12.120 -5.175 -14.677 1.00 89.31 85 TYR A O 1
ATOM 724 N N . VAL A 1 86 ? 12.946 -3.092 -14.608 1.00 85.75 86 VAL A N 1
ATOM 725 C CA . VAL A 1 86 ? 13.789 -3.306 -13.431 1.00 85.75 86 VAL A CA 1
ATOM 726 C C . VAL A 1 86 ? 13.492 -2.223 -12.408 1.00 85.75 86 VAL A C 1
ATOM 728 O O . VAL A 1 86 ? 13.529 -1.027 -12.703 1.00 85.75 86 VAL A O 1
ATOM 731 N N . TYR A 1 87 ? 13.222 -2.639 -11.171 1.00 86.62 87 TYR A N 1
ATOM 732 C CA . TYR A 1 87 ? 13.013 -1.706 -10.074 1.00 86.62 87 TYR A CA 1
ATOM 733 C C . TYR A 1 87 ? 14.309 -0.956 -9.747 1.00 86.62 87 TYR A C 1
ATOM 735 O O . TYR A 1 87 ? 15.264 -1.526 -9.223 1.00 86.62 87 TYR A O 1
ATOM 743 N N . GLN A 1 88 ? 14.312 0.348 -10.018 1.00 85.81 88 GLN A N 1
ATOM 744 C CA . GLN A 1 88 ? 15.421 1.248 -9.715 1.00 85.81 88 GLN A CA 1
ATOM 745 C C . GLN A 1 88 ? 14.993 2.242 -8.624 1.00 85.81 88 GLN A C 1
ATOM 747 O O . GLN A 1 88 ? 14.370 3.268 -8.931 1.00 85.81 88 GLN A O 1
ATOM 752 N N . PRO A 1 89 ? 15.278 1.965 -7.336 1.00 82.38 89 PRO A N 1
ATOM 753 C CA . PRO A 1 89 ? 14.953 2.896 -6.263 1.00 82.38 89 PRO A CA 1
ATOM 754 C C . PRO A 1 89 ? 15.673 4.230 -6.489 1.00 82.38 89 PRO A C 1
ATOM 756 O O . PRO A 1 89 ? 16.891 4.274 -6.677 1.00 82.38 89 PRO A O 1
ATOM 759 N N . LYS A 1 90 ? 14.934 5.348 -6.443 1.00 79.94 90 LYS A N 1
ATOM 760 C CA . LYS A 1 90 ? 15.564 6.675 -6.431 1.00 79.94 90 LYS A CA 1
ATOM 761 C C . LYS A 1 90 ? 16.364 6.807 -5.134 1.00 79.94 90 LYS A C 1
ATOM 763 O O . LYS A 1 90 ? 15.788 6.762 -4.049 1.00 79.94 90 LYS A O 1
ATOM 768 N N . ARG A 1 91 ? 17.682 7.001 -5.239 1.00 74.56 91 ARG A N 1
ATOM 769 C CA . ARG A 1 91 ? 18.509 7.408 -4.097 1.00 74.56 91 ARG A CA 1
ATOM 770 C C . ARG A 1 91 ? 18.102 8.825 -3.709 1.00 74.56 91 ARG A C 1
ATOM 772 O O . ARG A 1 91 ? 18.441 9.780 -4.403 1.00 74.56 91 ARG A O 1
ATOM 779 N N . VAL A 1 92 ? 17.344 8.960 -2.628 1.00 70.81 92 VAL A N 1
ATOM 780 C CA . VAL A 1 92 ? 17.052 10.269 -2.041 1.00 70.81 92 VAL A CA 1
ATOM 781 C C . VAL A 1 92 ? 18.342 10.733 -1.358 1.00 70.81 92 VAL A C 1
ATOM 783 O O . VAL A 1 92 ? 18.811 10.085 -0.424 1.00 70.81 92 VAL A O 1
ATOM 786 N N . LYS A 1 93 ? 18.985 11.793 -1.864 1.00 65.19 93 LYS A N 1
ATOM 787 C CA . LYS A 1 93 ? 20.148 12.397 -1.194 1.00 65.19 93 LYS A CA 1
ATOM 788 C C . LYS A 1 93 ? 19.655 13.127 0.070 1.00 65.19 93 LYS A C 1
ATOM 790 O O . LYS A 1 93 ? 18.934 14.110 -0.051 1.00 65.19 93 LYS A O 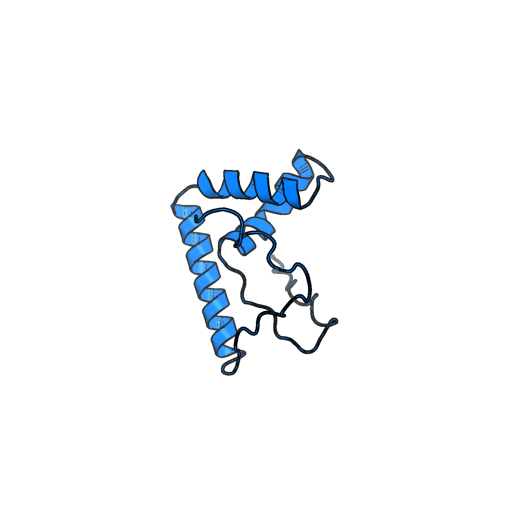1
ATOM 795 N N . GLY A 1 94 ? 20.059 12.640 1.249 1.00 50.34 94 GLY A N 1
ATOM 796 C CA . GLY A 1 94 ? 19.798 13.218 2.583 1.00 50.34 94 GLY A CA 1
ATOM 797 C C . GLY A 1 94 ? 18.699 12.458 3.340 1.00 50.34 94 GLY A C 1
ATOM 798 O O . GLY A 1 94 ? 17.556 12.434 2.907 1.00 50.34 94 GLY A O 1
ATOM 799 N N . LYS A 1 95 ? 18.957 11.779 4.462 1.00 52.97 95 LYS A N 1
ATOM 800 C CA . LYS A 1 95 ? 19.778 12.161 5.621 1.00 52.97 95 LYS A CA 1
ATOM 801 C C . LYS A 1 95 ? 20.910 11.157 5.874 1.00 52.97 95 LYS A C 1
ATOM 803 O O . LYS A 1 95 ? 20.671 9.955 5.899 1.00 52.97 95 LYS A O 1
ATOM 808 N N . LEU A 1 96 ? 22.128 11.673 6.041 1.00 51.91 96 LEU A N 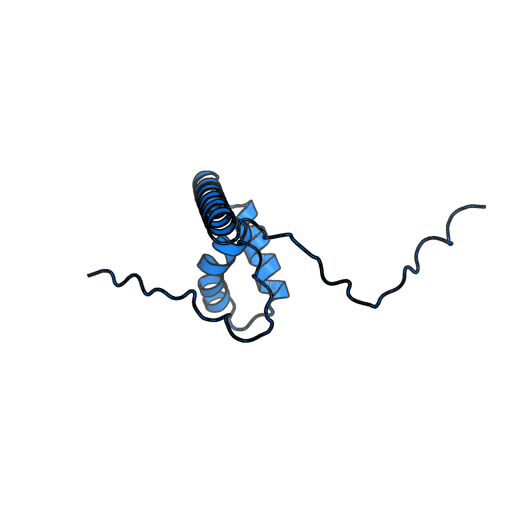1
ATOM 809 C CA . LEU A 1 96 ? 23.298 10.907 6.464 1.00 51.91 96 LEU A CA 1
ATOM 810 C C . LEU A 1 96 ? 23.048 10.209 7.810 1.00 51.91 96 LEU A C 1
ATOM 812 O O . LEU A 1 96 ? 22.401 10.759 8.701 1.00 51.91 96 LEU A O 1
ATOM 816 N N . ASN A 1 97 ? 23.611 9.009 7.922 1.00 50.44 97 ASN A N 1
ATOM 817 C CA . ASN A 1 97 ? 23.806 8.239 9.142 1.00 50.44 97 ASN A CA 1
ATOM 818 C C . ASN A 1 97 ? 24.340 9.121 10.286 1.00 50.44 97 ASN A C 1
ATOM 820 O O . ASN A 1 97 ? 25.449 9.635 10.183 1.00 50.44 97 ASN A O 1
ATOM 824 N N . ILE A 1 98 ? 23.593 9.241 11.387 1.00 56.75 98 ILE A N 1
ATOM 825 C CA . ILE A 1 98 ? 24.101 9.760 12.674 1.00 56.75 98 ILE A CA 1
ATOM 826 C C . ILE A 1 98 ? 23.923 8.745 13.813 1.00 56.75 98 ILE A C 1
ATOM 828 O O . ILE A 1 98 ? 23.668 9.117 14.953 1.00 56.75 98 ILE A O 1
ATOM 832 N N . HIS A 1 99 ? 24.029 7.444 13.530 1.00 53.78 99 HIS A N 1
ATOM 833 C CA . HIS A 1 99 ? 23.999 6.439 14.596 1.00 53.78 99 HIS A CA 1
ATOM 834 C C . HIS A 1 99 ? 24.874 5.220 14.285 1.00 53.78 99 HIS A C 1
ATOM 836 O O . HIS A 1 99 ? 24.358 4.128 14.063 1.00 53.78 99 HI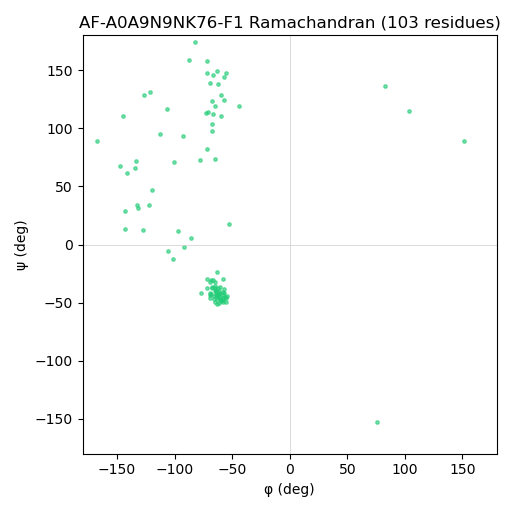S A O 1
ATOM 842 N N . LEU A 1 100 ? 26.199 5.409 14.243 1.00 52.69 100 LEU A N 1
ATOM 843 C CA . LEU A 1 100 ? 27.132 4.273 14.321 1.00 52.69 100 LEU A CA 1
ATOM 844 C C . LEU A 1 100 ? 28.430 4.535 15.112 1.00 52.69 100 LEU A C 1
ATOM 846 O O . LEU A 1 100 ? 29.328 3.716 15.063 1.00 52.69 100 LEU A O 1
ATOM 850 N N . GLU A 1 101 ? 28.542 5.610 15.896 1.00 52.22 101 GLU A N 1
ATOM 851 C CA . GLU A 1 101 ? 29.792 5.912 16.634 1.00 52.22 101 GLU A CA 1
ATOM 852 C C . GLU A 1 101 ? 29.540 6.248 18.120 1.00 52.22 101 GLU A C 1
ATOM 854 O O . GLU A 1 101 ? 30.239 7.068 18.699 1.00 52.22 101 GLU A O 1
ATOM 859 N N . MET A 1 102 ? 28.507 5.678 18.761 1.00 51.62 102 MET A N 1
ATOM 860 C CA . MET A 1 102 ? 28.205 5.977 20.182 1.00 51.62 102 MET A CA 1
ATOM 861 C C . MET A 1 102 ? 28.072 4.748 21.099 1.00 51.62 102 MET A C 1
ATOM 863 O O . MET A 1 102 ? 27.645 4.897 22.239 1.00 51.62 102 MET A O 1
ATOM 867 N N . PHE A 1 103 ? 28.479 3.552 20.660 1.00 53.62 103 PHE A N 1
ATOM 868 C CA . PHE A 1 103 ? 28.683 2.409 21.561 1.00 53.62 103 PHE A CA 1
ATOM 869 C C . PHE A 1 103 ? 29.862 1.552 21.094 1.00 53.62 103 PHE A C 1
ATOM 871 O O . PHE A 1 103 ? 29.751 0.861 20.085 1.00 53.62 103 PHE A O 1
ATOM 878 N N . GLY A 1 104 ? 30.954 1.562 21.857 1.00 46.66 104 GLY A N 1
ATOM 879 C CA . GLY A 1 104 ? 32.030 0.580 21.723 1.00 46.66 104 GLY A CA 1
ATOM 880 C C . GLY A 1 104 ? 33.386 1.130 22.135 1.00 46.66 104 GLY A C 1
ATOM 881 O O . GLY A 1 104 ? 34.076 1.700 21.303 1.00 46.66 104 GLY A O 1
ATOM 882 N N . SER A 1 105 ? 33.683 0.981 23.426 1.00 43.88 105 SER A N 1
ATOM 883 C CA . SER A 1 105 ? 34.948 1.248 24.124 1.00 43.88 105 SER A CA 1
ATOM 884 C C . SER A 1 105 ? 36.202 0.683 23.464 1.00 43.88 105 SER A C 1
ATOM 886 O O . SER A 1 105 ? 36.096 -0.369 22.797 1.00 43.88 105 SER A O 1
#

Mean predicted aligned error: 11.75 Å

Nearest PDB structures (foldseek):
  6t78-assembly1_A  TM=8.998E-01  e=1.431E-04  Homo sapiens
  6yov-assembly1_L  TM=9.315E-01  e=2.443E-04  Homo sapiens
  4y60-assembly1_C  TM=9.386E-01  e=3.289E-04  Mus musculus
  7m5w-assembly1_A  TM=9.434E-01  e=8.152E-03  Homo sapiens
  2e6o-assembly1_A  TM=8.429E-01  e=1.236E-02  Homo sapiens

Sequence (105 aa):
EFNFDSTTDEQEQANERIPRPPNAFILYRRANQSSVTRQYGKISNVEISRTLSKMWKNESEEVRLYWYKEAARKKMQHEMAHPNYVYQPKRVKGKLNIHLEMFGS

Secondary structure (DSSP, 8-state):
------------SS-S-PPPPP-HHHHHHHHHHHHHHHHH-S--HHHHHHHHHHHHHHS-HHHHHHHHHHHHHHHHHHHHH-TT---------------SSSS--

Solvent-accessible surface area (backbone atoms only — not comparable to full-atom values): 7007 Å² total; per-residue (Å²): 136,86,80,79,73,85,82,84,79,87,77,89,84,78,73,102,64,85,75,80,64,57,49,33,67,58,52,50,42,67,71,45,45,61,59,53,38,68,74,69,40,96,63,54,71,68,56,53,50,53,54,50,54,51,50,61,72,71,45,54,68,68,60,54,48,51,33,45,52,51,20,51,51,45,40,51,54,44,45,70,77,38,76,84,68,70,96,74,81,79,82,73,88,75,82,78,89,88,82,86,85,86,83,81,134